Protein AF-A0A848YCA9-F1 (afdb_monomer_lite)

Radius of gyration: 12.55 Å; chains: 1; bounding box: 29×28×30 Å

Sequence (74 aa):
DVVVVRFGEKYKQWNAAFDSGYAAALGKAIIIMHGQDHQHALKEVDAAALAVTETPAQVADILRYVIQGELDGY

Foldseek 3Di:
DEEEAEDDDDDDPVVSVVVLVVCLVVVHAYEYEDDPVCCVVCVVSCVSHPYYHPDPVVVVQVVCCVVPVDHPPD

Structure (mmCIF, N/CA/C/O backbone):
data_AF-A0A848YCA9-F1
#
_entry.id   AF-A0A848YCA9-F1
#
loop_
_atom_site.group_PDB
_atom_site.id
_atom_site.type_symbol
_atom_site.label_atom_id
_atom_site.label_alt_id
_atom_site.label_comp_id
_atom_site.label_asym_id
_atom_site.label_entity_id
_atom_site.label_seq_id
_atom_site.pdbx_PDB_ins_code
_atom_site.Cartn_x
_atom_site.Cartn_y
_atom_site.Cartn_z
_atom_site.occupancy
_atom_site.B_iso_or_equiv
_atom_site.auth_seq_id
_atom_site.auth_comp_id
_atom_site.auth_asym_id
_atom_site.auth_atom_id
_atom_site.pdbx_PDB_model_num
ATOM 1 N N . ASP A 1 1 ? -6.264 -10.367 5.516 1.00 90.12 1 ASP A N 1
ATOM 2 C CA . ASP A 1 1 ? -7.425 -9.555 5.075 1.00 90.12 1 ASP A CA 1
ATOM 3 C C . ASP A 1 1 ? -7.038 -8.427 4.134 1.00 90.12 1 ASP A C 1
ATOM 5 O O . ASP A 1 1 ? -7.709 -8.240 3.128 1.00 90.12 1 ASP A O 1
ATOM 9 N N . VAL A 1 2 ? -5.924 -7.743 4.402 1.00 95.44 2 VAL A N 1
ATOM 10 C CA . VAL A 1 2 ? -5.354 -6.709 3.528 1.00 95.44 2 VAL A CA 1
ATOM 11 C C . VAL A 1 2 ? -3.950 -7.112 3.064 1.00 95.44 2 VAL A C 1
ATOM 13 O O . VAL A 1 2 ? -3.269 -7.866 3.763 1.00 95.44 2 VAL A O 1
ATOM 16 N N . VAL A 1 3 ? -3.507 -6.593 1.920 1.00 97.25 3 VAL A N 1
ATOM 17 C CA . VAL A 1 3 ? -2.114 -6.656 1.454 1.00 97.25 3 VAL A CA 1
ATOM 18 C C . VAL A 1 3 ? -1.565 -5.234 1.364 1.00 97.25 3 VAL A C 1
ATOM 20 O O . VAL A 1 3 ? -2.200 -4.364 0.776 1.00 97.25 3 VAL A O 1
ATOM 23 N N . VAL A 1 4 ? -0.383 -4.995 1.932 1.00 97.12 4 VAL A N 1
ATOM 24 C CA . VAL A 1 4 ? 0.343 -3.727 1.772 1.00 97.12 4 VAL A CA 1
ATOM 25 C C . VAL A 1 4 ? 1.554 -3.987 0.888 1.00 97.12 4 VAL A C 1
ATOM 27 O O . VAL A 1 4 ? 2.416 -4.787 1.257 1.00 97.12 4 VAL A O 1
ATOM 30 N N . VAL A 1 5 ? 1.632 -3.324 -0.265 1.00 95.88 5 VAL A N 1
ATOM 31 C CA . VAL A 1 5 ? 2.750 -3.479 -1.201 1.00 95.88 5 VAL A CA 1
ATOM 32 C C . VAL A 1 5 ? 3.559 -2.197 -1.260 1.00 95.88 5 VAL A C 1
ATOM 34 O O . VAL A 1 5 ? 3.052 -1.140 -1.624 1.00 95.88 5 VAL A O 1
ATOM 37 N N . ARG A 1 6 ? 4.844 -2.297 -0.916 1.00 94.00 6 ARG A N 1
ATOM 38 C CA . ARG A 1 6 ? 5.785 -1.183 -0.999 1.00 94.00 6 ARG A CA 1
ATOM 39 C C . ARG A 1 6 ? 6.561 -1.234 -2.304 1.00 94.00 6 ARG A C 1
ATOM 41 O O . ARG A 1 6 ? 7.360 -2.147 -2.509 1.00 94.00 6 ARG A O 1
ATOM 48 N N . PHE A 1 7 ? 6.421 -0.182 -3.092 1.00 91.75 7 PHE A N 1
ATOM 49 C CA . PHE A 1 7 ? 7.310 0.116 -4.194 1.00 91.75 7 PHE A CA 1
ATOM 50 C C . PHE A 1 7 ? 8.463 0.998 -3.692 1.00 91.75 7 PHE A C 1
ATOM 52 O O . PHE A 1 7 ? 8.262 2.070 -3.124 1.00 91.75 7 PHE A O 1
ATOM 59 N N . GLY A 1 8 ? 9.690 0.487 -3.806 1.00 85.75 8 GLY A N 1
ATOM 60 C CA . GLY A 1 8 ? 10.909 1.216 -3.444 1.00 85.75 8 GLY A CA 1
ATOM 61 C C . GLY A 1 8 ?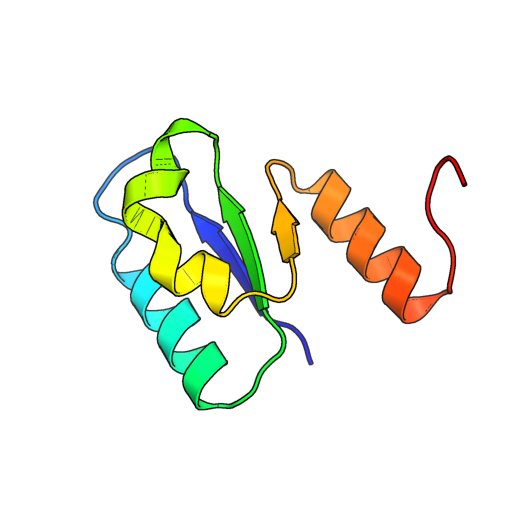 11.280 2.277 -4.483 1.00 85.75 8 GLY A C 1
ATOM 62 O O . GLY A 1 8 ? 10.500 2.575 -5.372 1.00 85.75 8 GLY A O 1
ATOM 63 N N . GLU A 1 9 ? 12.496 2.813 -4.416 1.00 76.38 9 GLU A N 1
ATOM 64 C CA . GLU A 1 9 ? 12.989 3.803 -5.400 1.00 76.38 9 GLU A CA 1
ATOM 65 C C . GLU A 1 9 ? 13.962 3.195 -6.422 1.00 76.38 9 GLU A C 1
ATOM 67 O O . GLU A 1 9 ? 14.257 3.774 -7.465 1.00 76.38 9 GLU A O 1
ATOM 72 N N . LYS A 1 10 ? 14.518 2.018 -6.114 1.00 70.00 10 LYS A N 1
ATOM 73 C CA . LYS A 1 10 ? 15.613 1.405 -6.874 1.00 70.00 10 LYS A CA 1
ATOM 74 C C . LYS A 1 10 ? 15.194 0.069 -7.469 1.00 70.00 10 LYS A C 1
ATOM 76 O O . LYS A 1 10 ? 14.437 -0.684 -6.861 1.00 70.00 10 LYS A O 1
ATOM 81 N N . TYR A 1 11 ? 15.792 -0.237 -8.620 1.00 69.62 11 TYR A N 1
ATOM 82 C CA . TYR A 1 11 ? 15.602 -1.462 -9.401 1.00 69.62 11 TYR A CA 1
ATOM 83 C C . TYR A 1 11 ? 14.201 -1.638 -9.991 1.00 69.62 11 TYR A C 1
ATOM 85 O O . TYR A 1 11 ? 13.264 -0.893 -9.719 1.00 69.62 11 TYR A O 1
ATOM 93 N N . LYS A 1 12 ? 14.082 -2.639 -10.865 1.00 67.25 12 LYS A N 1
ATOM 94 C CA . LYS A 1 12 ? 12.819 -3.019 -11.488 1.00 67.25 12 LYS A CA 1
ATOM 95 C C . LYS A 1 12 ? 12.000 -3.840 -10.491 1.00 67.25 12 LYS A C 1
ATOM 97 O O . LYS A 1 12 ? 12.382 -4.949 -10.134 1.00 67.25 12 LYS A O 1
ATOM 102 N N . GLN A 1 13 ? 10.885 -3.289 -10.028 1.00 84.12 13 GLN A N 1
ATOM 103 C CA . GLN A 1 13 ? 10.090 -3.823 -8.914 1.00 84.12 13 GLN A CA 1
ATOM 104 C C . GLN A 1 13 ? 9.046 -4.839 -9.375 1.00 84.12 13 GLN A C 1
ATOM 106 O O . GLN A 1 13 ? 7.868 -4.771 -9.036 1.00 84.12 13 GLN A O 1
ATOM 111 N N . TRP A 1 14 ? 9.491 -5.784 -10.197 1.00 84.81 14 TRP A N 1
ATOM 112 C CA . TRP A 1 14 ? 8.612 -6.734 -10.872 1.00 84.81 14 TRP A CA 1
ATOM 113 C C . TRP A 1 14 ? 7.904 -7.674 -9.905 1.00 84.81 14 TRP A C 1
ATOM 115 O O . TRP A 1 14 ? 6.734 -7.967 -10.115 1.00 84.81 14 TRP A O 1
ATOM 125 N N . ASN A 1 15 ? 8.568 -8.071 -8.818 1.00 89.44 15 ASN A N 1
ATOM 126 C CA . ASN A 1 15 ? 7.944 -8.905 -7.793 1.00 89.44 15 ASN A CA 1
ATOM 127 C C . ASN A 1 15 ? 6.794 -8.160 -7.101 1.00 89.44 15 ASN A C 1
ATOM 129 O O . ASN A 1 15 ? 5.702 -8.698 -6.997 1.00 89.44 15 ASN A O 1
ATOM 133 N N . ALA A 1 16 ? 6.999 -6.890 -6.729 1.00 92.75 16 ALA A N 1
ATOM 134 C CA . ALA A 1 16 ? 5.956 -6.078 -6.102 1.00 92.75 16 ALA A CA 1
ATOM 135 C C . ALA A 1 16 ? 4.754 -5.863 -7.038 1.00 92.75 16 ALA A C 1
ATOM 137 O O . ALA A 1 16 ? 3.606 -5.999 -6.619 1.00 92.75 16 ALA A O 1
ATOM 138 N N . ALA A 1 17 ? 5.005 -5.584 -8.321 1.00 91.25 17 ALA A N 1
ATOM 139 C CA . ALA A 1 17 ? 3.944 -5.463 -9.320 1.00 91.25 17 ALA A CA 1
ATOM 140 C C . ALA A 1 17 ? 3.180 -6.784 -9.516 1.00 91.25 17 ALA A C 1
ATOM 142 O O . ALA A 1 17 ? 1.950 -6.782 -9.565 1.00 91.25 17 ALA A O 1
ATOM 143 N N . PHE A 1 18 ? 3.896 -7.910 -9.578 1.00 92.56 18 PHE A N 1
ATOM 144 C CA . PHE A 1 18 ? 3.301 -9.239 -9.696 1.00 92.56 18 PHE A CA 1
ATOM 145 C C . PHE A 1 18 ? 2.426 -9.580 -8.484 1.00 92.56 18 PHE A C 1
ATOM 147 O O . PHE A 1 18 ? 1.263 -9.942 -8.656 1.00 92.56 18 PHE A O 1
ATOM 154 N N . ASP A 1 19 ? 2.947 -9.394 -7.271 1.00 95.19 19 ASP A N 1
ATOM 155 C CA . ASP A 1 19 ? 2.224 -9.667 -6.028 1.00 95.19 19 ASP A CA 1
ATOM 156 C C . ASP A 1 19 ? 0.980 -8.774 -5.896 1.00 95.19 19 ASP A C 1
ATOM 158 O O . ASP A 1 19 ? -0.084 -9.252 -5.498 1.00 95.19 19 ASP A O 1
ATOM 162 N N . SER A 1 20 ? 1.079 -7.500 -6.302 1.00 94.88 20 SER A N 1
ATOM 163 C CA . SER A 1 20 ? -0.060 -6.570 -6.338 1.00 94.88 20 SER A CA 1
ATOM 164 C C . SER A 1 20 ? -1.148 -7.054 -7.297 1.00 94.88 20 SER A C 1
ATOM 166 O O . SER A 1 20 ? -2.318 -7.127 -6.927 1.00 94.88 20 SER A O 1
ATOM 168 N N . GLY A 1 21 ? -0.769 -7.435 -8.521 1.00 93.81 21 GLY A N 1
ATOM 169 C CA . GLY A 1 21 ? -1.710 -7.945 -9.517 1.00 93.81 21 GLY A CA 1
ATOM 170 C C . GLY A 1 21 ? -2.368 -9.255 -9.082 1.00 93.81 21 GLY A C 1
ATOM 171 O O . GLY A 1 21 ? -3.571 -9.438 -9.261 1.00 93.81 21 GLY A O 1
ATOM 172 N N . TYR A 1 22 ? -1.608 -10.150 -8.450 1.00 95.88 22 TYR A N 1
ATOM 173 C CA . TYR A 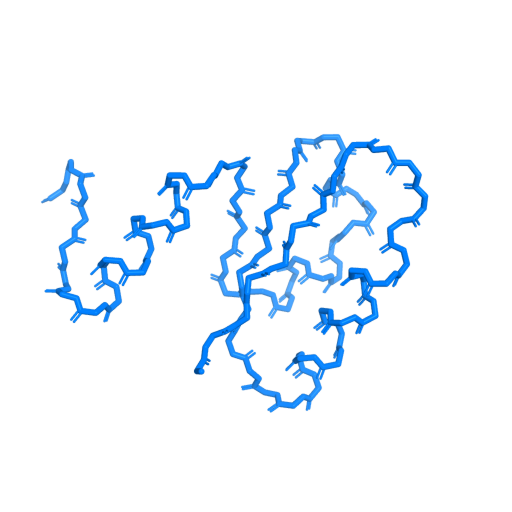1 22 ? -2.139 -11.412 -7.946 1.00 95.88 22 TYR A CA 1
ATOM 174 C C . TYR A 1 22 ? -3.114 -11.205 -6.781 1.00 95.88 22 TYR A C 1
ATOM 176 O O . TYR A 1 22 ? -4.197 -11.791 -6.768 1.00 95.88 22 TYR A O 1
ATOM 184 N N . ALA A 1 23 ? -2.786 -10.322 -5.835 1.00 96.81 23 ALA A N 1
ATOM 185 C CA . ALA A 1 23 ? -3.698 -9.942 -4.760 1.00 96.81 23 ALA A CA 1
ATOM 186 C C . ALA A 1 23 ? -5.001 -9.332 -5.308 1.00 96.81 23 ALA A C 1
ATOM 188 O O . ALA A 1 23 ? -6.082 -9.665 -4.813 1.00 96.81 23 ALA A O 1
ATOM 189 N N . ALA A 1 24 ? -4.910 -8.515 -6.363 1.00 95.06 24 ALA A N 1
ATOM 190 C CA . ALA A 1 24 ? -6.067 -7.885 -6.995 1.00 95.06 24 ALA A CA 1
ATOM 191 C C . ALA A 1 24 ? -6.958 -8.929 -7.677 1.00 95.06 24 ALA A C 1
ATOM 193 O O . ALA A 1 24 ? -8.172 -8.935 -7.479 1.00 95.06 24 ALA A O 1
ATOM 194 N N . ALA A 1 25 ? -6.355 -9.874 -8.404 1.00 95.06 25 ALA A N 1
ATOM 195 C CA . ALA A 1 25 ? -7.069 -10.982 -9.035 1.00 95.06 25 ALA A CA 1
ATOM 196 C C . ALA A 1 25 ? -7.804 -11.874 -8.017 1.00 95.06 25 ALA A C 1
ATOM 198 O O . ALA A 1 25 ? -8.864 -12.418 -8.318 1.00 95.06 25 ALA A O 1
ATOM 199 N N . LEU A 1 26 ? -7.270 -12.000 -6.798 1.00 96.62 26 LEU A N 1
ATOM 200 C CA . LEU A 1 26 ? -7.902 -12.723 -5.691 1.00 96.62 26 LEU A CA 1
ATOM 201 C C . LEU A 1 26 ? -8.940 -11.893 -4.914 1.00 96.62 26 LEU A C 1
ATOM 203 O O . LEU A 1 26 ? -9.468 -12.376 -3.909 1.00 96.62 26 LEU A O 1
ATOM 207 N N . GLY A 1 27 ? -9.216 -10.653 -5.329 1.00 95.38 27 GLY A N 1
ATOM 208 C CA . GLY A 1 27 ? -10.166 -9.762 -4.662 1.00 95.38 27 GLY A CA 1
ATOM 209 C C . GLY A 1 27 ? -9.730 -9.345 -3.255 1.00 95.38 27 GLY A C 1
ATOM 210 O O . GLY A 1 27 ? -10.574 -9.100 -2.394 1.00 95.38 27 GLY A O 1
ATOM 211 N N . LYS A 1 28 ? -8.421 -9.323 -2.975 1.00 97.25 28 LYS A N 1
ATOM 212 C CA . LYS A 1 28 ? -7.901 -8.824 -1.697 1.00 97.25 28 LYS A CA 1
ATOM 213 C C . LYS A 1 28 ? -7.890 -7.301 -1.705 1.00 97.25 28 LYS A C 1
ATOM 215 O O . LYS A 1 28 ? -7.595 -6.690 -2.722 1.00 97.25 28 LYS A O 1
ATOM 220 N N . ALA A 1 29 ? -8.178 -6.699 -0.554 1.00 96.81 29 ALA A N 1
ATOM 221 C CA . ALA A 1 29 ? -7.973 -5.272 -0.354 1.00 96.81 29 ALA A CA 1
ATOM 222 C C . ALA A 1 29 ? -6.467 -4.964 -0.375 1.00 96.81 29 ALA A C 1
ATOM 224 O O . ALA A 1 29 ? -5.689 -5.654 0.292 1.00 96.81 29 ALA A O 1
ATOM 225 N N . ILE A 1 30 ? -6.064 -3.943 -1.135 1.00 97.69 30 ILE A N 1
ATOM 226 C CA . ILE A 1 30 ? -4.652 -3.601 -1.345 1.00 97.69 30 ILE A CA 1
ATOM 227 C C . ILE A 1 30 ? -4.406 -2.139 -0.999 1.00 97.69 30 ILE A C 1
ATOM 229 O O . ILE A 1 30 ? -5.172 -1.262 -1.403 1.00 97.69 30 ILE A O 1
ATOM 233 N N . ILE A 1 31 ? -3.312 -1.901 -0.282 1.00 97.69 31 ILE A N 1
ATOM 234 C CA . ILE A 1 31 ? -2.722 -0.584 -0.065 1.00 97.69 31 ILE A CA 1
ATOM 235 C C . ILE A 1 31 ? -1.372 -0.567 -0.776 1.00 97.69 31 ILE A C 1
ATOM 237 O O . ILE A 1 31 ? -0.522 -1.424 -0.520 1.00 97.69 31 ILE A O 1
ATOM 241 N N . ILE A 1 32 ? -1.171 0.399 -1.663 1.00 96.25 32 ILE A N 1
ATOM 242 C CA . ILE A 1 32 ? 0.085 0.579 -2.389 1.00 96.25 32 ILE A CA 1
ATOM 243 C C . ILE A 1 32 ? 0.857 1.717 -1.739 1.00 96.25 32 ILE A C 1
ATOM 245 O O . ILE A 1 32 ? 0.287 2.763 -1.461 1.00 96.25 32 ILE A O 1
ATOM 249 N N . MET A 1 33 ? 2.152 1.526 -1.499 1.00 95.25 33 MET A N 1
ATOM 250 C CA . MET A 1 33 ? 3.024 2.569 -0.967 1.00 95.25 33 MET A CA 1
ATOM 251 C C . MET A 1 33 ? 4.141 2.879 -1.958 1.00 95.25 33 MET A C 1
ATOM 253 O O . MET A 1 33 ? 4.967 2.004 -2.220 1.00 95.25 33 MET A O 1
ATOM 257 N N . HIS A 1 34 ? 4.201 4.102 -2.481 1.00 92.62 34 HIS A N 1
ATOM 258 C CA . HIS A 1 34 ? 5.247 4.545 -3.405 1.00 92.62 34 HIS A CA 1
ATOM 259 C C . HIS A 1 34 ? 5.492 6.061 -3.304 1.00 92.62 34 HIS A C 1
ATOM 261 O O . HIS A 1 34 ? 4.613 6.817 -2.906 1.00 92.62 34 HIS A O 1
ATOM 267 N N . GLY A 1 35 ? 6.687 6.520 -3.690 1.00 86.69 35 GLY A N 1
ATOM 268 C CA . GLY A 1 35 ? 6.991 7.955 -3.816 1.00 86.69 35 GLY A CA 1
ATOM 269 C C . GLY A 1 35 ? 6.405 8.582 -5.091 1.00 86.69 35 GLY A C 1
ATOM 270 O O . GLY A 1 35 ? 5.942 7.871 -5.985 1.00 86.69 35 GLY A O 1
ATOM 271 N N . GLN A 1 36 ? 6.449 9.912 -5.211 1.00 78.56 36 GLN A N 1
ATOM 272 C CA . GLN A 1 36 ? 5.805 10.651 -6.315 1.00 78.56 36 GLN A CA 1
ATOM 273 C C . GLN A 1 36 ? 6.337 10.297 -7.714 1.00 78.56 36 GLN A C 1
ATOM 275 O O . GLN A 1 36 ? 5.582 10.310 -8.685 1.00 78.56 36 GLN A O 1
ATOM 280 N N . ASP A 1 37 ? 7.600 9.881 -7.812 1.00 72.69 37 ASP A N 1
ATOM 281 C CA . ASP A 1 37 ? 8.265 9.579 -9.085 1.00 72.69 37 ASP A CA 1
ATOM 282 C C . ASP A 1 37 ? 7.720 8.327 -9.806 1.00 72.69 37 ASP A C 1
ATOM 284 O O . ASP A 1 37 ? 8.049 8.080 -10.968 1.00 72.69 37 ASP A O 1
ATOM 288 N N . HIS A 1 38 ? 6.876 7.520 -9.149 1.00 66.00 38 HIS A N 1
ATOM 289 C CA . HIS A 1 38 ? 6.386 6.243 -9.685 1.00 66.00 38 HIS A CA 1
ATOM 290 C C . HIS A 1 38 ? 4.946 6.255 -10.221 1.00 66.00 38 HIS A C 1
ATOM 292 O O . HIS A 1 38 ? 4.536 5.274 -10.846 1.00 66.00 38 HIS A O 1
ATOM 298 N N . GLN A 1 39 ? 4.213 7.365 -10.087 1.00 64.25 39 GLN A N 1
ATOM 299 C CA . GLN A 1 39 ? 2.781 7.449 -10.431 1.00 64.25 39 GLN A CA 1
ATOM 300 C C . GLN A 1 39 ? 2.459 7.002 -11.868 1.00 64.25 39 GLN A C 1
ATOM 302 O O . GLN A 1 39 ? 1.476 6.311 -12.119 1.00 64.25 39 GLN A O 1
ATOM 307 N N . HIS A 1 40 ? 3.298 7.353 -12.848 1.00 66.19 40 HIS A N 1
ATOM 308 C CA . HIS A 1 40 ? 2.995 7.022 -14.245 1.00 66.19 40 HIS A CA 1
ATOM 309 C C . HIS A 1 40 ? 3.191 5.532 -14.569 1.00 66.19 40 HIS A C 1
ATOM 311 O O . HIS A 1 40 ? 2.477 4.980 -15.407 1.00 66.19 40 HIS A O 1
ATOM 317 N N . ALA A 1 41 ? 4.155 4.880 -13.913 1.00 77.88 41 ALA A N 1
ATOM 318 C CA . ALA A 1 41 ? 4.457 3.465 -14.121 1.00 77.88 41 ALA A CA 1
ATOM 319 C C . ALA A 1 41 ? 3.485 2.545 -13.367 1.00 77.88 41 ALA A C 1
ATOM 321 O O . ALA A 1 41 ? 3.270 1.414 -13.796 1.00 77.88 41 ALA A O 1
ATOM 322 N N . LEU A 1 42 ? 2.907 3.027 -12.264 1.00 84.00 42 LEU A N 1
ATOM 323 C CA . LEU A 1 42 ? 2.049 2.245 -11.375 1.00 84.00 42 LEU A CA 1
ATOM 324 C C . LEU A 1 42 ? 0.553 2.506 -11.560 1.00 84.00 42 LEU A C 1
ATOM 326 O O . LEU A 1 42 ? -0.239 1.818 -10.933 1.00 84.00 42 LEU A O 1
ATOM 330 N N . LYS A 1 43 ? 0.150 3.382 -12.491 1.00 86.62 43 LYS A N 1
ATOM 331 C CA . LYS A 1 43 ? -1.252 3.791 -12.714 1.00 86.62 43 LYS A CA 1
ATOM 332 C C . LYS A 1 43 ? -2.291 2.654 -12.707 1.00 86.62 43 LYS A C 1
ATOM 334 O O . LYS A 1 43 ? -3.406 2.846 -12.238 1.00 86.62 43 LYS A O 1
ATOM 339 N N . GLU A 1 44 ? -1.959 1.487 -13.265 1.00 88.19 44 GLU A N 1
ATOM 340 C CA . GLU A 1 44 ? -2.880 0.342 -13.354 1.00 88.19 44 GLU A CA 1
ATOM 341 C C . GLU A 1 44 ? -2.983 -0.405 -12.021 1.00 88.19 44 GLU A C 1
ATOM 343 O O . GLU A 1 44 ? -4.050 -0.898 -11.665 1.00 88.19 44 GLU A O 1
ATOM 348 N N . VAL A 1 45 ? -1.882 -0.447 -11.269 1.00 88.81 45 VAL A N 1
ATOM 349 C CA . VAL A 1 45 ? -1.826 -0.995 -9.913 1.00 88.81 45 VAL A CA 1
ATOM 350 C C . VAL A 1 45 ? -2.536 -0.051 -8.942 1.00 88.81 45 VAL A C 1
ATOM 352 O O . VAL A 1 45 ? -3.343 -0.507 -8.137 1.00 88.81 45 VAL A O 1
ATOM 355 N N . ASP A 1 46 ? -2.314 1.257 -9.073 1.00 91.81 46 ASP A N 1
ATOM 356 C CA . ASP A 1 46 ? -2.962 2.288 -8.258 1.00 91.81 46 ASP A CA 1
ATOM 357 C C . ASP A 1 46 ? -4.479 2.283 -8.460 1.00 91.81 46 ASP A C 1
ATOM 359 O O . ASP A 1 46 ? -5.235 2.370 -7.497 1.00 91.81 46 ASP A O 1
ATOM 363 N N . ALA A 1 47 ? -4.941 2.101 -9.702 1.00 91.62 47 ALA A N 1
ATOM 364 C CA . ALA A 1 47 ? -6.364 1.991 -10.014 1.00 91.62 47 ALA A CA 1
ATOM 365 C C . ALA A 1 47 ? -7.035 0.754 -9.387 1.00 91.62 47 ALA A C 1
ATOM 367 O O . ALA A 1 47 ? -8.247 0.761 -9.176 1.00 91.62 47 ALA A O 1
ATOM 368 N N . ALA A 1 48 ? -6.270 -0.305 -9.106 1.00 93.12 48 ALA A N 1
ATOM 369 C CA . ALA A 1 48 ? -6.760 -1.507 -8.434 1.00 93.12 48 ALA A CA 1
ATOM 370 C C . ALA A 1 48 ? -6.665 -1.425 -6.897 1.00 93.12 48 ALA A C 1
ATOM 372 O O . ALA A 1 48 ? -7.241 -2.266 -6.202 1.00 93.12 48 ALA A O 1
ATOM 373 N N . ALA A 1 49 ? -5.938 -0.447 -6.356 1.00 95.88 49 ALA A N 1
ATOM 374 C CA . ALA A 1 49 ? -5.737 -0.274 -4.925 1.00 95.88 49 ALA A CA 1
ATOM 375 C C . ALA A 1 49 ? -6.920 0.442 -4.260 1.00 95.88 49 ALA A C 1
ATOM 377 O O . ALA A 1 49 ? -7.577 1.289 -4.859 1.00 95.88 49 ALA A O 1
ATOM 378 N N . LEU A 1 50 ? -7.163 0.148 -2.979 1.00 96.69 50 LEU A N 1
ATOM 379 C CA . LEU A 1 50 ? -8.130 0.904 -2.170 1.00 96.69 50 LEU A CA 1
ATOM 380 C C . LEU A 1 50 ? -7.515 2.169 -1.565 1.00 96.69 50 LEU A C 1
ATOM 382 O O . LEU A 1 50 ? -8.242 3.087 -1.193 1.00 96.69 50 LEU A O 1
ATOM 386 N N . ALA A 1 51 ? -6.188 2.211 -1.452 1.00 96.06 51 ALA A N 1
ATOM 387 C CA . ALA A 1 51 ? -5.448 3.386 -1.028 1.00 96.06 51 ALA A CA 1
ATOM 388 C C . ALA A 1 51 ? -4.029 3.377 -1.603 1.00 96.06 51 ALA A C 1
ATOM 390 O O . ALA A 1 51 ? -3.403 2.320 -1.728 1.00 96.06 51 ALA A O 1
ATOM 391 N N . VAL A 1 52 ? -3.519 4.575 -1.878 1.00 95.56 52 VAL A N 1
ATOM 392 C CA . VAL A 1 52 ? -2.123 4.822 -2.241 1.00 95.56 52 VAL A CA 1
ATOM 393 C C . VAL A 1 52 ? -1.512 5.726 -1.174 1.00 95.56 52 VAL A C 1
ATOM 395 O O . VAL A 1 52 ? -2.109 6.736 -0.801 1.00 95.56 52 VAL A O 1
ATOM 398 N N . THR A 1 53 ? -0.347 5.354 -0.655 1.00 95.75 53 THR A N 1
ATOM 399 C CA . THR A 1 53 ? 0.366 6.082 0.397 1.00 95.75 53 THR A CA 1
ATOM 400 C C . THR A 1 53 ? 1.801 6.383 -0.013 1.00 95.75 53 THR A C 1
ATOM 402 O O . THR A 1 53 ? 2.386 5.722 -0.867 1.00 95.75 53 THR A O 1
ATOM 405 N N . GLU A 1 54 ? 2.401 7.375 0.634 1.00 94.94 54 GLU A N 1
ATOM 406 C CA . GLU A 1 54 ? 3.820 7.701 0.470 1.00 94.94 54 GLU A CA 1
ATOM 407 C C . GLU A 1 54 ? 4.645 7.220 1.673 1.00 94.94 54 GLU A C 1
ATOM 409 O O . GLU A 1 54 ? 5.841 6.951 1.554 1.00 94.94 54 GLU A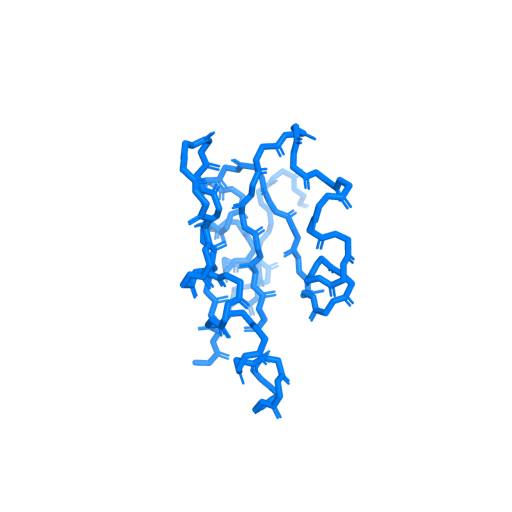 O 1
ATOM 414 N N . THR A 1 55 ? 4.013 7.074 2.845 1.00 94.44 55 THR A N 1
ATOM 415 C CA . THR A 1 55 ? 4.700 6.763 4.105 1.00 94.44 55 THR A CA 1
ATOM 416 C C . THR A 1 55 ? 4.065 5.598 4.870 1.00 94.44 55 THR A C 1
ATOM 418 O O . THR A 1 55 ? 2.852 5.382 4.793 1.00 94.44 55 THR A O 1
ATOM 421 N N . PRO A 1 56 ? 4.848 4.874 5.696 1.00 95.62 56 PRO A N 1
ATOM 422 C CA . PRO A 1 56 ? 4.304 3.835 6.569 1.00 95.62 56 PRO A CA 1
ATOM 423 C C . PRO A 1 56 ? 3.293 4.356 7.600 1.00 95.62 56 PRO A C 1
ATOM 425 O O . PRO A 1 56 ? 2.392 3.617 7.985 1.00 95.62 56 PRO A O 1
ATOM 428 N N . ALA A 1 57 ? 3.424 5.614 8.039 1.00 96.56 57 ALA A N 1
ATOM 429 C CA . ALA A 1 57 ? 2.496 6.225 8.992 1.00 96.56 57 ALA A CA 1
ATOM 430 C C . ALA A 1 57 ? 1.074 6.289 8.417 1.00 96.56 57 ALA A C 1
ATOM 432 O O . ALA A 1 57 ? 0.144 5.798 9.043 1.00 96.56 57 ALA A O 1
ATOM 433 N N . GLN A 1 58 ? 0.930 6.733 7.165 1.00 96.38 58 GLN A N 1
ATOM 434 C CA . GLN A 1 58 ? -0.364 6.751 6.472 1.00 96.38 58 GLN A CA 1
ATOM 435 C C . GLN A 1 58 ? -0.994 5.354 6.362 1.00 96.38 58 GLN A C 1
ATOM 437 O O . GLN A 1 58 ? -2.210 5.215 6.458 1.00 96.38 58 GLN A O 1
ATOM 442 N N . VAL A 1 59 ? -0.184 4.300 6.192 1.00 96.81 59 VAL A N 1
ATOM 443 C CA . VAL A 1 59 ? -0.692 2.918 6.214 1.00 96.81 59 VAL A CA 1
ATOM 444 C C . VAL A 1 59 ? -1.260 2.581 7.593 1.00 96.81 59 VAL A C 1
ATOM 446 O O . VAL A 1 59 ? -2.355 2.031 7.685 1.00 96.81 59 VAL A O 1
ATOM 449 N N . ALA A 1 60 ? -0.538 2.916 8.664 1.00 96.50 60 ALA A N 1
ATOM 450 C CA . ALA A 1 60 ? -1.006 2.689 10.027 1.00 96.50 60 ALA A CA 1
ATOM 451 C C . ALA A 1 60 ? -2.299 3.464 10.327 1.00 96.50 60 ALA A C 1
ATOM 453 O O . ALA A 1 60 ? -3.192 2.909 10.964 1.00 96.50 60 ALA A O 1
ATOM 454 N N . ASP A 1 61 ? -2.424 4.695 9.832 1.00 96.44 61 ASP A N 1
ATOM 455 C CA . ASP A 1 61 ? -3.616 5.532 10.003 1.00 96.44 61 ASP A CA 1
ATOM 456 C C . ASP A 1 61 ? -4.832 4.927 9.291 1.00 96.44 61 ASP A C 1
ATOM 458 O O . ASP A 1 61 ? -5.903 4.818 9.882 1.00 96.44 61 ASP A O 1
ATOM 462 N N . ILE A 1 62 ? -4.660 4.432 8.059 1.00 96.06 62 ILE A N 1
ATOM 463 C CA . ILE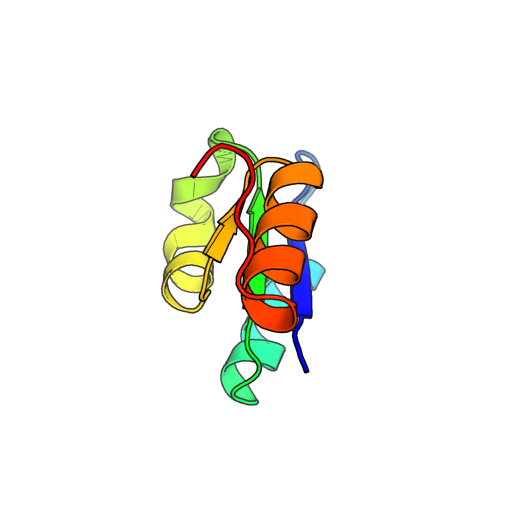 A 1 62 ? -5.720 3.725 7.322 1.00 96.06 62 ILE A CA 1
ATOM 464 C C . ILE A 1 62 ? -6.166 2.475 8.084 1.00 96.06 62 ILE A C 1
ATOM 466 O O . ILE A 1 62 ? -7.363 2.228 8.228 1.00 96.06 62 ILE A O 1
ATOM 470 N N . LEU A 1 63 ? -5.222 1.675 8.583 1.00 96.00 63 LEU A N 1
ATOM 471 C CA . LEU A 1 63 ? -5.550 0.460 9.329 1.00 96.00 63 LEU A CA 1
ATOM 472 C C . LEU A 1 63 ? -6.268 0.780 10.642 1.00 96.00 63 LEU A C 1
ATOM 474 O O . LEU A 1 63 ? -7.254 0.120 10.967 1.00 96.00 63 LEU A O 1
ATOM 478 N N . ARG A 1 64 ? -5.810 1.802 11.370 1.00 96.44 64 ARG A N 1
ATOM 479 C CA . ARG A 1 64 ? -6.466 2.297 12.583 1.00 96.44 64 ARG A CA 1
ATOM 480 C C . ARG A 1 64 ? -7.894 2.742 12.286 1.00 96.44 64 ARG A C 1
ATOM 482 O O . ARG A 1 64 ? -8.811 2.277 12.956 1.00 96.44 64 ARG A O 1
ATOM 489 N N . TYR A 1 65 ? -8.099 3.520 11.229 1.00 95.81 65 TYR A N 1
ATOM 490 C CA . TYR A 1 65 ? -9.427 3.965 10.824 1.00 95.81 65 TYR A CA 1
ATOM 491 C C . TYR A 1 65 ? -10.357 2.802 10.475 1.00 95.81 65 TYR A C 1
ATOM 493 O O . TYR A 1 65 ? -11.485 2.746 10.953 1.00 95.81 65 TYR A O 1
ATOM 501 N N . VAL A 1 66 ? -9.886 1.826 9.700 1.00 94.69 66 VAL A N 1
ATOM 502 C CA . VAL A 1 66 ? -10.717 0.683 9.289 1.00 94.69 66 VAL A CA 1
ATOM 503 C C . VAL A 1 66 ? -1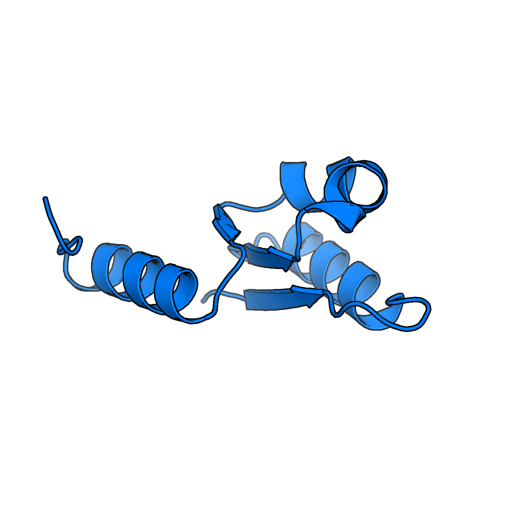1.068 -0.233 10.469 1.00 94.69 66 VAL A C 1
ATOM 505 O O . VAL A 1 66 ? -12.149 -0.816 10.486 1.00 94.69 66 VAL A O 1
ATOM 508 N N . ILE A 1 67 ? -10.175 -0.376 11.452 1.00 95.31 67 ILE A N 1
ATOM 509 C CA . ILE A 1 67 ? -10.375 -1.272 12.601 1.00 95.31 67 ILE A CA 1
ATOM 510 C C . ILE A 1 67 ? -11.159 -0.589 13.727 1.00 95.31 67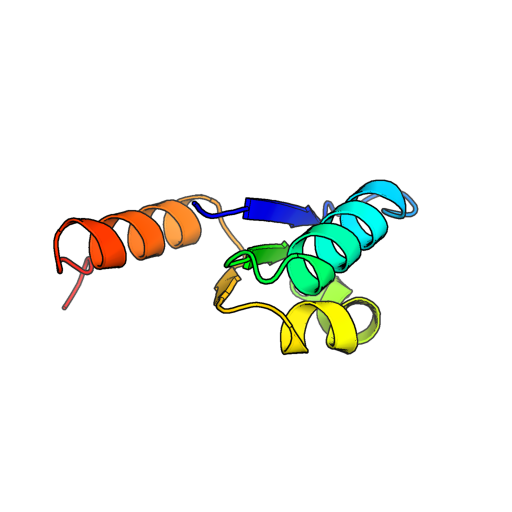 ILE A C 1
ATOM 512 O O . ILE A 1 67 ? -12.010 -1.223 14.348 1.00 95.31 67 ILE A O 1
ATOM 516 N N . GLN A 1 68 ? -10.847 0.673 14.023 1.00 96.31 68 GLN A N 1
ATOM 517 C CA . GLN A 1 68 ? -11.324 1.387 15.214 1.00 96.31 68 GLN A CA 1
ATOM 518 C C . GLN A 1 68 ? -12.311 2.515 14.884 1.00 96.31 68 GLN A C 1
ATOM 520 O O . GLN A 1 68 ? -13.023 2.970 15.772 1.00 96.31 68 GLN A O 1
ATOM 525 N N . GLY A 1 69 ? -12.394 2.951 13.623 1.00 94.62 69 GLY A N 1
ATOM 526 C CA . GLY A 1 69 ? -13.184 4.118 13.221 1.00 94.62 69 GLY A CA 1
ATOM 527 C C . GLY A 1 69 ? -12.528 5.460 13.560 1.00 94.62 69 GLY A C 1
ATOM 528 O O . GLY A 1 69 ? -13.195 6.487 13.487 1.00 94.62 69 GLY A O 1
ATOM 529 N N . GLU A 1 70 ? -11.244 5.464 13.927 1.00 91.44 70 GLU A N 1
ATOM 530 C CA . GLU A 1 70 ? -10.495 6.645 14.376 1.00 91.44 70 GLU A CA 1
ATOM 531 C C . GLU A 1 70 ? -9.505 7.106 13.300 1.00 91.44 70 GLU A C 1
ATOM 533 O O . GLU A 1 70 ? -8.742 6.296 12.772 1.00 91.44 70 GLU A O 1
ATOM 538 N N . LEU A 1 71 ? -9.495 8.400 12.975 1.00 85.62 71 LEU A N 1
ATOM 539 C CA . LEU A 1 71 ? -8.537 8.990 12.040 1.00 85.62 71 LEU A CA 1
ATOM 540 C C . LEU A 1 71 ? -7.832 10.165 12.713 1.00 85.62 71 LEU A C 1
ATOM 542 O O . LEU A 1 71 ? -8.478 11.123 13.119 1.00 85.62 71 LEU A O 1
ATOM 546 N N . ASP A 1 72 ? -6.505 10.110 12.812 1.00 81.81 72 ASP A N 1
ATOM 547 C CA . ASP A 1 72 ? -5.750 11.163 13.489 1.00 81.81 72 ASP A CA 1
ATOM 548 C C . ASP A 1 72 ? -5.980 12.528 12.827 1.00 81.81 72 ASP A C 1
ATOM 550 O O . ASP A 1 72 ? -5.766 12.713 11.627 1.00 81.81 72 ASP A O 1
ATOM 554 N N . GLY A 1 73 ? -6.393 13.502 13.638 1.00 83.75 73 GLY A N 1
ATOM 555 C CA . GLY A 1 73 ? -6.658 14.869 13.191 1.00 83.75 73 GLY A CA 1
ATOM 556 C C . GLY A 1 73 ? -8.086 15.141 12.704 1.00 83.75 73 GLY A C 1
ATOM 557 O O . GLY A 1 73 ? -8.348 16.278 12.309 1.00 83.75 73 GLY A O 1
ATOM 558 N N . TYR A 1 74 ? -8.991 14.159 12.766 1.00 73.50 74 TYR A N 1
ATOM 559 C CA . TYR A 1 74 ? -10.427 14.295 12.486 1.00 73.50 74 TYR A CA 1
ATOM 560 C C . TYR A 1 74 ? -11.272 13.714 13.625 1.00 73.50 74 TYR A C 1
ATOM 562 O O . TYR A 1 74 ? -12.408 14.211 13.798 1.00 73.50 74 TYR A O 1
#

Secondary structure (DSSP, 8-state):
-EEEEE--SSS--HHHHHHHHHHHHTT-EEEEE--GGGHHHHHHHHHH-SEEESSHHHHHHHHHHHHHS--TT-

pLDDT: mean 90.04, std 8.97, range [64.25, 97.69]